Protein AF-A0A2D4YAV1-F1 (afdb_monomer_lite)

pLDDT: mean 75.95, std 18.54, range [30.52, 96.0]

Structure (mmCIF, N/CA/C/O backbone):
data_AF-A0A2D4YAV1-F1
#
_entry.id   AF-A0A2D4YAV1-F1
#
loop_
_atom_site.group_PDB
_atom_site.id
_atom_site.type_symbol
_atom_site.label_atom_id
_atom_site.label_alt_id
_atom_site.label_comp_id
_atom_site.label_asym_id
_atom_site.label_entity_id
_atom_site.label_seq_id
_atom_site.pdbx_PDB_ins_code
_atom_site.Cartn_x
_atom_site.Cartn_y
_atom_site.Cartn_z
_atom_site.occupancy
_atom_site.B_iso_or_equiv
_atom_site.auth_seq_id
_atom_site.auth_comp_id
_atom_site.auth_asym_id
_atom_site.auth_atom_id
_atom_site.pdbx_PDB_model_num
ATOM 1 N N . MET A 1 1 ? 4.308 14.502 -22.215 1.00 41.41 1 MET A N 1
ATOM 2 C CA . MET A 1 1 ? 3.541 14.158 -20.992 1.00 41.41 1 MET A CA 1
ATOM 3 C C . MET A 1 1 ? 4.421 13.875 -19.754 1.00 41.41 1 MET A C 1
ATOM 5 O O . MET A 1 1 ? 3.927 13.304 -18.798 1.00 41.41 1 MET A O 1
ATOM 9 N N . LYS A 1 2 ? 5.694 14.317 -19.695 1.00 40.81 2 LYS A N 1
ATOM 10 C CA . LYS A 1 2 ? 6.615 14.002 -18.575 1.00 40.81 2 LYS A CA 1
ATOM 11 C C . LYS A 1 2 ? 6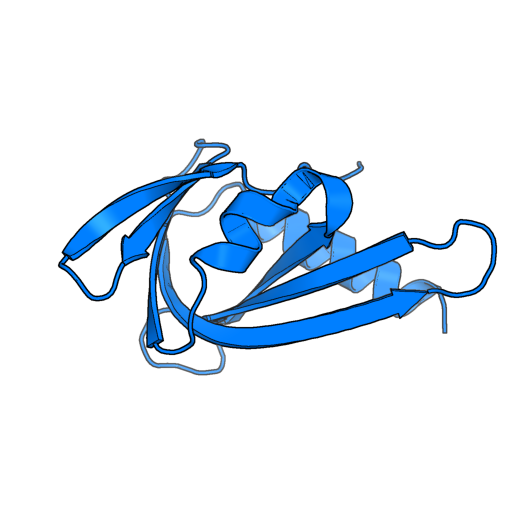.455 14.872 -17.310 1.00 40.81 2 LYS A C 1
ATOM 13 O O . LYS A 1 2 ? 6.852 14.437 -16.241 1.00 40.81 2 LYS A O 1
ATOM 18 N N . LYS A 1 3 ? 5.890 16.084 -17.416 1.00 30.58 3 LYS A N 1
ATOM 19 C CA . LYS A 1 3 ? 5.812 17.044 -16.293 1.00 30.58 3 LYS A CA 1
ATOM 20 C C . LYS A 1 3 ? 4.733 16.704 -15.259 1.00 30.58 3 LYS A C 1
ATOM 22 O O . LYS A 1 3 ? 5.056 16.594 -14.087 1.00 30.58 3 LYS A O 1
ATOM 27 N N . ALA A 1 4 ? 3.506 16.436 -15.708 1.00 30.52 4 ALA A N 1
ATOM 28 C CA . ALA A 1 4 ? 2.382 16.151 -14.812 1.00 30.52 4 ALA A CA 1
ATOM 29 C C . ALA A 1 4 ? 2.593 14.886 -13.961 1.00 30.52 4 ALA A C 1
ATOM 31 O O . ALA A 1 4 ? 2.177 14.847 -12.813 1.00 30.52 4 ALA A O 1
ATOM 32 N N . ASN A 1 5 ? 3.281 13.872 -14.501 1.00 45.19 5 ASN A N 1
ATOM 33 C CA . ASN A 1 5 ? 3.562 12.639 -13.763 1.00 45.19 5 ASN A CA 1
ATOM 34 C C . ASN A 1 5 ? 4.617 12.838 -12.674 1.00 45.19 5 ASN A C 1
ATOM 36 O O . ASN A 1 5 ? 4.474 12.267 -11.602 1.00 45.19 5 ASN A O 1
ATOM 40 N N . LYS A 1 6 ? 5.647 13.656 -12.934 1.00 38.50 6 LYS A N 1
ATOM 41 C CA . LYS A 1 6 ? 6.669 13.983 -11.935 1.00 38.50 6 LYS A CA 1
ATOM 42 C C . LYS A 1 6 ? 6.080 14.844 -10.814 1.00 38.50 6 LYS A C 1
ATOM 44 O O . LYS A 1 6 ? 6.260 14.510 -9.653 1.00 38.50 6 LYS A O 1
ATOM 49 N N . GLU A 1 7 ? 5.303 15.871 -11.162 1.00 32.19 7 GLU A N 1
ATOM 50 C CA . GLU A 1 7 ? 4.605 16.716 -10.182 1.00 32.19 7 GLU A CA 1
ATOM 51 C C . GLU A 1 7 ? 3.571 15.916 -9.369 1.00 32.19 7 GLU A C 1
ATOM 53 O O . GLU A 1 7 ? 3.497 16.074 -8.158 1.00 32.19 7 GLU A O 1
ATOM 58 N N . ALA A 1 8 ? 2.816 14.996 -9.983 1.00 34.25 8 ALA A N 1
ATOM 59 C CA . ALA A 1 8 ? 1.888 14.120 -9.258 1.00 34.25 8 ALA A CA 1
ATOM 60 C C . ALA A 1 8 ? 2.602 13.097 -8.352 1.00 34.25 8 ALA A C 1
ATOM 62 O O . ALA A 1 8 ? 2.092 12.782 -7.272 1.00 34.25 8 ALA A O 1
ATOM 63 N N . MET A 1 9 ? 3.776 12.602 -8.772 1.00 41.00 9 MET A N 1
ATOM 64 C CA . MET A 1 9 ? 4.673 11.799 -7.933 1.00 41.00 9 MET A CA 1
ATOM 65 C C . MET A 1 9 ? 5.142 12.610 -6.725 1.00 41.00 9 MET A C 1
ATOM 67 O O . MET A 1 9 ? 4.974 12.148 -5.605 1.00 41.00 9 MET A O 1
ATOM 71 N N . GLU A 1 10 ? 5.668 13.820 -6.938 1.00 37.75 10 GLU A N 1
ATOM 72 C CA . GLU A 1 10 ? 6.192 14.704 -5.886 1.00 37.75 10 GLU A CA 1
ATOM 73 C C . GLU A 1 10 ? 5.095 15.150 -4.897 1.00 37.75 10 GLU A C 1
ATOM 75 O O . GLU A 1 10 ? 5.297 15.064 -3.684 1.00 37.75 10 GLU A O 1
ATOM 80 N N . ILE A 1 11 ? 3.906 15.533 -5.385 1.00 40.69 11 ILE A N 1
ATOM 81 C CA . ILE A 1 11 ? 2.751 15.926 -4.551 1.00 40.69 11 ILE A CA 1
ATOM 82 C C . ILE A 1 11 ? 2.237 14.740 -3.722 1.00 40.69 11 ILE A C 1
ATOM 84 O O . ILE A 1 11 ? 2.033 14.884 -2.517 1.00 40.69 11 ILE A O 1
ATOM 88 N N . SER A 1 12 ? 2.114 13.543 -4.319 1.00 50.41 12 SER A N 1
ATOM 89 C CA . SER A 1 12 ? 1.754 12.329 -3.563 1.00 50.41 12 SER A CA 1
ATOM 90 C C . SER A 1 12 ? 2.770 12.011 -2.465 1.00 50.41 12 SER A C 1
ATOM 92 O O . SER A 1 12 ? 2.426 11.397 -1.463 1.00 50.41 12 SER A O 1
ATOM 94 N N . CYS A 1 13 ? 4.017 12.438 -2.619 1.00 54.25 13 CYS A N 1
ATOM 95 C CA . CYS A 1 13 ? 5.100 12.047 -1.738 1.00 54.25 13 CYS A CA 1
ATOM 96 C C . CYS A 1 13 ? 5.252 12.947 -0.497 1.00 54.25 13 CYS A C 1
ATOM 98 O O . CYS A 1 13 ? 5.402 12.462 0.631 1.00 54.25 13 CYS A O 1
ATOM 100 N N . VAL A 1 14 ? 5.171 14.267 -0.682 1.00 50.47 14 VAL A N 1
ATOM 101 C CA . VAL A 1 14 ? 5.344 15.244 0.409 1.00 50.47 14 VAL A CA 1
ATOM 102 C C . VAL A 1 14 ? 4.149 15.244 1.370 1.00 50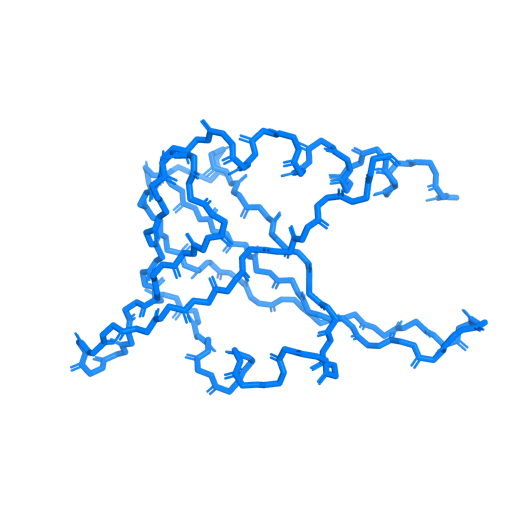.47 14 VAL A C 1
ATOM 104 O O . VAL A 1 14 ? 4.344 15.307 2.583 1.00 50.47 14 VAL A O 1
ATOM 107 N N . GLU A 1 15 ? 2.917 15.110 0.870 1.00 53.06 15 GLU A N 1
ATOM 108 C CA . GLU A 1 15 ? 1.719 15.138 1.724 1.00 53.06 15 GLU A CA 1
ATOM 109 C C . GLU A 1 15 ? 1.512 13.836 2.520 1.00 53.06 15 GLU A C 1
ATOM 111 O O . GLU A 1 15 ? 0.984 13.870 3.631 1.00 53.06 15 GLU A O 1
ATOM 116 N N . GLN A 1 16 ? 1.967 12.683 2.010 1.00 57.88 16 GLN A N 1
ATOM 117 C CA . GLN A 1 16 ? 1.664 11.371 2.606 1.00 57.88 16 GLN A CA 1
ATOM 118 C C . GLN A 1 16 ? 2.674 10.900 3.669 1.00 57.88 16 GLN A C 1
ATOM 120 O O . GLN A 1 16 ? 2.350 10.046 4.501 1.00 57.88 16 GLN A O 1
ATOM 125 N N . THR A 1 17 ? 3.902 11.431 3.678 1.00 57.31 17 THR A N 1
ATOM 126 C CA . THR A 1 17 ? 4.938 11.032 4.651 1.00 57.31 17 THR A CA 1
ATOM 127 C C . THR A 1 17 ? 4.725 11.651 6.036 1.00 57.31 17 THR A C 1
ATOM 129 O O . THR A 1 17 ? 4.990 10.983 7.041 1.00 57.31 17 THR A O 1
ATOM 132 N N . ASP A 1 18 ? 4.153 12.857 6.123 1.00 66.25 18 ASP A N 1
ATOM 133 C CA . ASP A 1 18 ? 3.971 13.581 7.394 1.00 66.25 18 ASP A CA 1
ATOM 134 C C . ASP A 1 18 ? 2.541 13.521 7.974 1.00 66.25 18 ASP A C 1
ATOM 136 O O . ASP A 1 18 ? 2.198 14.228 8.927 1.00 66.25 18 ASP A O 1
ATOM 140 N N . GLN A 1 19 ? 1.698 12.635 7.438 1.00 74.69 19 GLN A N 1
ATOM 141 C CA . GLN A 1 19 ? 0.325 12.427 7.898 1.00 74.69 19 GLN A CA 1
ATOM 142 C C . GLN A 1 19 ? 0.137 11.048 8.546 1.00 74.69 19 GLN A C 1
ATOM 144 O O . GLN A 1 19 ? 0.804 10.069 8.195 1.00 74.69 19 GLN A O 1
ATOM 149 N N . SER A 1 20 ? -0.768 10.993 9.531 1.00 85.94 20 SER A N 1
ATOM 150 C CA . SER A 1 20 ? -1.314 9.731 10.042 1.00 85.94 20 SER A CA 1
ATOM 151 C C . SER A 1 20 ? -2.592 9.418 9.290 1.00 85.94 20 SER A C 1
ATOM 153 O O . SER A 1 20 ? -3.417 10.310 9.101 1.00 85.94 20 SER A O 1
ATOM 155 N N . TYR A 1 21 ? -2.790 8.161 8.919 1.00 87.38 21 TYR A N 1
ATOM 156 C CA . TYR A 1 21 ? -4.027 7.736 8.285 1.00 87.38 21 TYR A CA 1
ATOM 157 C C . TYR A 1 21 ? -4.359 6.282 8.604 1.00 87.38 21 TYR A C 1
ATOM 159 O O . TYR A 1 21 ? -3.493 5.464 8.920 1.00 87.38 21 TYR A O 1
ATOM 167 N N . ASN A 1 22 ? -5.647 5.976 8.499 1.00 90.75 22 ASN A N 1
ATOM 168 C CA . ASN A 1 22 ? -6.193 4.630 8.517 1.00 90.75 22 ASN A CA 1
ATOM 169 C C . ASN A 1 22 ? -7.136 4.517 7.317 1.00 90.75 22 ASN A C 1
ATOM 171 O O . ASN A 1 22 ? -8.112 5.263 7.227 1.00 90.75 22 ASN A O 1
ATOM 175 N N . GLY A 1 23 ? -6.800 3.653 6.366 1.00 91.00 23 GLY A N 1
ATOM 176 C CA . GLY A 1 23 ? -7.501 3.565 5.093 1.00 91.00 23 GLY A CA 1
ATOM 177 C C . GLY A 1 23 ? -7.591 2.146 4.562 1.00 91.00 23 GLY A C 1
ATOM 178 O O . GLY A 1 23 ? -7.032 1.212 5.130 1.00 91.00 23 GLY A O 1
ATOM 179 N N . LYS A 1 24 ? -8.311 1.984 3.453 1.00 92.88 24 LYS A N 1
ATOM 180 C CA . LYS A 1 24 ? -8.471 0.694 2.769 1.00 92.88 24 LYS A CA 1
ATOM 181 C C . LYS A 1 24 ? -7.874 0.747 1.376 1.00 92.88 24 LYS A C 1
ATOM 183 O O . LYS A 1 24 ? -8.044 1.747 0.678 1.00 92.88 24 LYS A O 1
ATOM 188 N N . ILE A 1 25 ? -7.230 -0.340 0.955 1.00 92.56 25 ILE A N 1
ATOM 189 C CA . ILE A 1 25 ? -6.762 -0.494 -0.424 1.00 92.56 25 ILE A CA 1
ATOM 190 C C . ILE A 1 25 ? -7.988 -0.560 -1.333 1.00 92.56 25 ILE A C 1
ATOM 192 O O . ILE A 1 25 ? -8.760 -1.513 -1.282 1.00 92.56 25 ILE A O 1
ATOM 196 N N . GLN A 1 26 ? -8.172 0.452 -2.169 1.00 91.50 26 GLN A N 1
ATOM 197 C CA . GLN A 1 26 ? -9.240 0.490 -3.159 1.00 91.50 26 GLN A CA 1
ATOM 198 C C . GLN A 1 26 ? -8.819 -0.217 -4.445 1.00 91.50 26 GLN A C 1
ATOM 200 O O . GLN A 1 26 ? -9.602 -0.968 -5.009 1.00 91.50 26 GLN A O 1
ATOM 205 N N . ASN A 1 27 ? -7.589 0.029 -4.904 1.00 89.50 27 ASN A N 1
ATOM 206 C CA . ASN A 1 27 ? -7.073 -0.494 -6.166 1.00 89.50 27 ASN A CA 1
ATOM 207 C C . ASN A 1 27 ? -5.571 -0.774 -6.064 1.00 89.50 27 ASN A C 1
ATOM 209 O O . ASN A 1 27 ? -4.839 -0.010 -5.428 1.00 89.50 27 ASN A O 1
ATOM 213 N N . VAL A 1 28 ? -5.130 -1.813 -6.773 1.00 89.31 28 VAL A N 1
ATOM 214 C CA . VAL A 1 28 ? -3.719 -2.108 -7.044 1.00 89.31 28 VAL A CA 1
ATOM 215 C C . VAL A 1 28 ? -3.499 -1.941 -8.546 1.00 89.31 28 VAL A C 1
ATOM 217 O O . VAL A 1 28 ? -4.178 -2.579 -9.346 1.00 89.31 28 VAL A O 1
ATOM 220 N N . LEU A 1 29 ? -2.605 -1.035 -8.934 1.00 86.81 29 LEU A N 1
ATOM 221 C CA . LEU A 1 29 ? -2.305 -0.719 -10.333 1.00 86.81 29 LEU A CA 1
ATOM 222 C C . LEU A 1 29 ? -0.939 -1.290 -10.706 1.00 86.81 29 LEU A C 1
ATOM 224 O O . LEU A 1 29 ? -0.037 -1.292 -9.879 1.00 86.81 29 LEU A O 1
ATOM 228 N N . HIS A 1 30 ? -0.772 -1.755 -11.938 1.00 84.12 30 HIS A N 1
ATOM 229 C CA . HIS A 1 30 ? 0.497 -2.286 -12.438 1.00 84.12 30 HIS A CA 1
ATOM 230 C C . HIS A 1 30 ? 0.972 -1.442 -13.618 1.00 84.12 30 HIS A C 1
ATOM 232 O O . HIS A 1 30 ? 0.165 -1.063 -14.467 1.00 84.12 30 HIS A O 1
ATOM 238 N N . TYR A 1 31 ? 2.270 -1.146 -13.654 1.00 79.62 31 TYR A N 1
ATOM 239 C CA . TYR A 1 31 ? 2.892 -0.309 -14.674 1.00 79.62 31 TYR A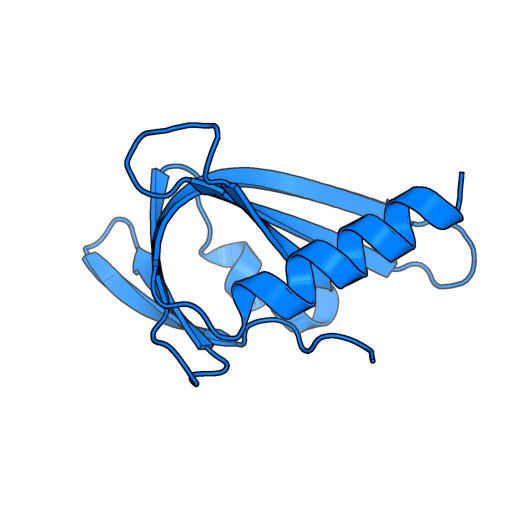 CA 1
ATOM 240 C C . TYR A 1 31 ? 4.171 -0.976 -15.178 1.00 79.62 31 TYR A C 1
ATOM 242 O O . TYR A 1 31 ? 5.022 -1.369 -14.377 1.00 79.62 31 TYR A O 1
ATOM 250 N N . GLU A 1 32 ? 4.312 -1.061 -16.495 1.00 72.44 32 GLU A N 1
ATOM 251 C CA . GLU A 1 32 ? 5.500 -1.582 -17.173 1.00 72.44 32 GLU A CA 1
ATOM 252 C C . GLU A 1 32 ? 6.098 -0.442 -18.006 1.00 72.44 32 GLU A C 1
ATOM 254 O O . GLU A 1 32 ? 5.381 0.230 -18.754 1.00 72.44 32 GLU A O 1
ATOM 259 N N . TYR A 1 33 ? 7.389 -0.159 -17.814 1.00 67.00 33 TYR A N 1
ATOM 260 C CA . TYR A 1 33 ? 8.113 0.861 -18.572 1.00 67.00 33 TYR A CA 1
ATOM 261 C C . TYR A 1 33 ? 9.236 0.202 -19.373 1.00 67.00 33 TYR A C 1
ATOM 263 O O . TYR A 1 33 ? 10.319 -0.071 -18.849 1.00 67.00 33 TYR A O 1
ATOM 271 N N . ASP A 1 34 ? 8.965 -0.001 -20.661 1.00 60.16 34 ASP A N 1
ATOM 272 C CA . ASP A 1 34 ? 9.851 -0.711 -21.593 1.00 60.16 34 ASP A CA 1
ATOM 273 C C . ASP A 1 34 ? 10.976 0.163 -22.174 1.00 60.16 34 ASP A C 1
ATOM 275 O O . ASP A 1 34 ? 11.853 -0.332 -22.878 1.00 60.16 34 ASP A O 1
ATOM 279 N N . GLU A 1 35 ? 11.001 1.470 -21.884 1.00 47.72 35 GLU A N 1
ATOM 280 C CA . GLU A 1 35 ? 12.031 2.366 -22.415 1.00 47.72 35 GLU A CA 1
ATOM 281 C C . GLU A 1 35 ? 13.043 2.813 -21.343 1.00 47.72 35 GLU A C 1
ATOM 283 O O . GLU A 1 35 ? 12.713 3.441 -20.338 1.00 47.72 35 GLU A O 1
ATOM 288 N N . PHE A 1 36 ? 14.317 2.516 -21.626 1.00 46.44 36 PHE A N 1
ATOM 289 C CA . PHE A 1 36 ? 15.556 2.948 -20.958 1.00 46.44 36 PHE A CA 1
ATOM 290 C C . PHE A 1 36 ? 15.974 2.260 -19.644 1.00 46.44 36 PHE A C 1
ATOM 292 O O . PHE A 1 36 ? 17.174 2.228 -19.382 1.00 46.44 36 PHE A O 1
ATOM 299 N N . MET A 1 37 ? 15.075 1.663 -18.848 1.00 57.47 37 MET A N 1
ATOM 300 C CA . MET A 1 37 ? 15.480 0.934 -17.622 1.00 57.47 37 MET A CA 1
ATOM 301 C C . MET A 1 37 ? 14.819 -0.437 -17.389 1.00 57.47 37 MET A C 1
ATOM 303 O O . MET A 1 37 ? 15.207 -1.103 -16.434 1.00 57.47 37 MET A O 1
ATOM 307 N N . ASN A 1 38 ? 13.877 -0.889 -18.232 1.00 64.81 38 ASN A N 1
ATOM 308 C CA . ASN A 1 38 ? 13.102 -2.128 -18.018 1.00 64.81 38 ASN A CA 1
ATOM 309 C C . ASN A 1 38 ? 12.621 -2.268 -16.561 1.00 64.81 38 ASN A C 1
ATOM 311 O O . ASN A 1 38 ? 12.921 -3.249 -15.879 1.00 64.81 38 ASN A O 1
ATOM 315 N N . GLN A 1 39 ? 11.917 -1.254 -16.056 1.00 72.88 39 GLN A N 1
ATOM 316 C CA . GLN A 1 39 ? 11.463 -1.232 -14.666 1.00 72.88 39 GLN A CA 1
ATOM 317 C C . GLN A 1 39 ? 9.956 -1.437 -14.573 1.00 72.88 39 GLN A C 1
ATOM 319 O O . GLN A 1 39 ? 9.165 -0.778 -15.248 1.00 72.88 39 GLN A O 1
ATOM 324 N N . ASN A 1 40 ? 9.575 -2.339 -13.672 1.00 82.25 40 ASN A N 1
ATOM 325 C CA . ASN A 1 40 ? 8.188 -2.666 -13.381 1.00 82.25 40 ASN A CA 1
ATOM 326 C C . ASN A 1 40 ? 7.792 -2.049 -12.049 1.00 82.25 40 ASN A C 1
ATOM 328 O O . ASN A 1 40 ? 8.481 -2.241 -11.046 1.00 82.25 40 ASN A O 1
ATOM 332 N N . PHE A 1 41 ? 6.657 -1.364 -12.019 1.00 83.88 41 PHE A N 1
ATOM 333 C CA . PHE A 1 41 ? 6.121 -0.748 -10.814 1.00 83.88 41 PHE A CA 1
ATOM 334 C C . PHE A 1 41 ? 4.720 -1.270 -10.515 1.00 83.8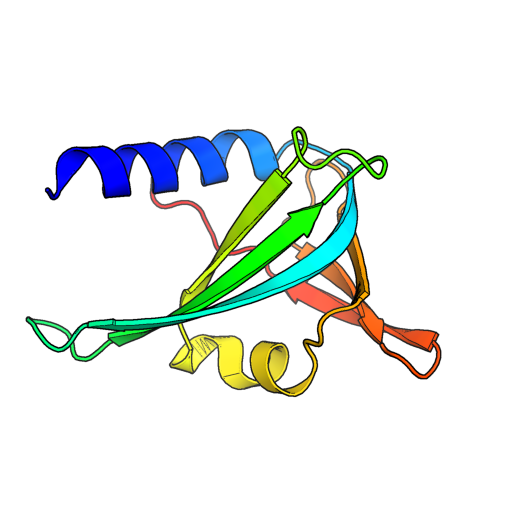8 41 PHE A C 1
ATOM 336 O O . PHE A 1 41 ? 3.999 -1.741 -11.395 1.00 83.88 41 PHE A O 1
ATOM 343 N N . PHE A 1 42 ? 4.311 -1.146 -9.260 1.00 85.88 42 PHE A N 1
ATOM 344 C CA . PHE A 1 42 ? 2.910 -1.251 -8.882 1.00 85.88 42 PHE A CA 1
ATOM 345 C C . PHE A 1 42 ? 2.513 -0.080 -7.989 1.00 85.88 42 PHE A C 1
ATOM 347 O O . PHE A 1 42 ? 3.342 0.477 -7.271 1.00 85.88 42 PHE A O 1
ATOM 354 N N . GLY A 1 43 ? 1.249 0.317 -8.063 1.00 85.56 43 GLY A N 1
ATOM 355 C CA . GLY A 1 43 ? 0.682 1.408 -7.293 1.00 85.56 43 GLY A CA 1
ATOM 356 C C . GLY A 1 43 ? -0.397 0.927 -6.336 1.00 85.56 43 GLY A C 1
ATOM 357 O O . GLY A 1 43 ? -1.195 0.059 -6.685 1.00 85.56 43 GLY A O 1
ATOM 358 N N . LEU A 1 44 ? -0.443 1.518 -5.147 1.00 88.19 44 LEU A N 1
ATOM 359 C CA . LEU A 1 44 ? -1.506 1.319 -4.169 1.00 88.19 44 LEU A CA 1
ATOM 360 C C . LEU A 1 44 ? -2.343 2.579 -4.069 1.00 88.19 44 LEU A C 1
ATOM 362 O O . LEU A 1 44 ? -1.809 3.643 -3.778 1.00 88.19 44 LEU A O 1
ATOM 366 N N . ASN A 1 45 ? -3.653 2.435 -4.236 1.00 88.12 45 ASN A N 1
ATOM 367 C CA . ASN A 1 45 ? -4.608 3.503 -3.980 1.00 88.12 45 ASN A CA 1
ATOM 368 C C . ASN A 1 45 ? -5.368 3.199 -2.700 1.00 88.12 45 ASN A C 1
ATOM 370 O O . ASN A 1 45 ? -6.052 2.180 -2.614 1.00 88.12 45 ASN A O 1
ATOM 374 N N . ILE A 1 46 ? -5.254 4.090 -1.728 1.00 87.94 46 ILE A N 1
ATOM 375 C CA . ILE A 1 46 ? -5.797 3.955 -0.385 1.00 87.94 46 ILE A CA 1
ATOM 376 C C . ILE A 1 46 ? -6.818 5.067 -0.185 1.00 87.94 46 ILE A C 1
ATOM 378 O O . ILE A 1 46 ? -6.509 6.235 -0.397 1.00 87.94 46 ILE A O 1
ATOM 382 N N . VAL A 1 47 ? -8.027 4.718 0.235 1.00 88.31 47 VAL A N 1
ATOM 383 C CA . VAL A 1 47 ? -9.061 5.700 0.590 1.00 88.3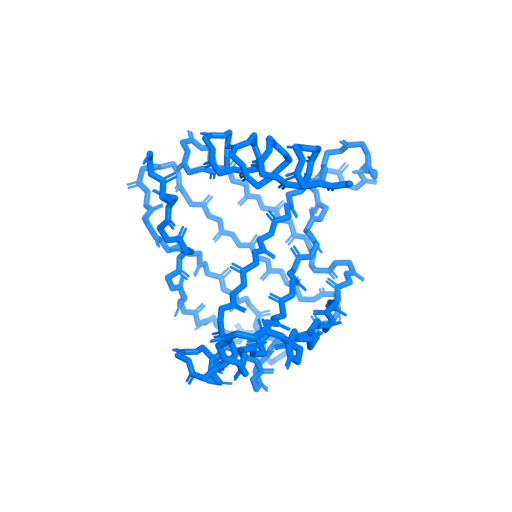1 47 VAL A CA 1
ATOM 384 C C . VAL A 1 47 ? -9.151 5.839 2.102 1.00 88.31 47 VAL A C 1
ATOM 386 O O . VAL A 1 47 ? -9.132 4.840 2.826 1.00 88.31 47 VAL A O 1
ATOM 389 N N . THR A 1 48 ? -9.231 7.079 2.575 1.00 83.19 48 THR A N 1
ATOM 390 C CA . THR A 1 48 ? -9.338 7.429 3.997 1.00 83.19 48 THR A CA 1
ATOM 391 C C . THR A 1 48 ? -10.681 8.128 4.238 1.00 83.19 48 THR A C 1
ATOM 393 O O . THR A 1 48 ? -11.126 8.920 3.413 1.00 83.19 48 THR A O 1
ATOM 396 N N . ASN A 1 49 ? -11.364 7.815 5.344 1.00 69.81 49 ASN A N 1
ATOM 397 C CA . ASN A 1 49 ? -12.678 8.379 5.720 1.00 69.81 49 ASN A CA 1
ATOM 398 C C . ASN A 1 49 ? -13.876 8.045 4.803 1.00 69.81 49 ASN A C 1
ATOM 400 O O . ASN A 1 49 ? -14.773 8.872 4.668 1.00 69.81 49 ASN A O 1
ATOM 404 N N . ASP A 1 50 ? -13.907 6.864 4.173 1.00 60.03 50 ASP A N 1
ATOM 405 C CA . ASP A 1 50 ? -14.983 6.408 3.261 1.00 60.03 50 ASP A CA 1
ATOM 406 C C . ASP A 1 50 ? -15.333 7.393 2.112 1.00 60.03 50 ASP A C 1
ATOM 408 O O . ASP A 1 50 ? -16.286 7.172 1.365 1.00 60.03 50 ASP A O 1
ATOM 412 N N . SER A 1 51 ? -14.535 8.451 1.918 1.00 55.31 51 SER A N 1
ATOM 413 C CA . SER A 1 51 ? -14.668 9.431 0.844 1.00 55.31 51 SER A CA 1
ATOM 414 C C . SER A 1 51 ? -13.586 9.204 -0.204 1.00 55.31 51 SER A C 1
ATOM 416 O O . SER A 1 51 ? -12.399 9.098 0.107 1.00 55.31 51 SER A O 1
ATOM 418 N N . ILE A 1 52 ? -14.003 9.162 -1.468 1.00 60.84 52 ILE A N 1
ATOM 419 C CA . ILE A 1 52 ? -13.121 8.987 -2.631 1.00 60.84 52 ILE A CA 1
ATOM 420 C C . ILE A 1 52 ? -12.206 10.213 -2.816 1.00 60.84 52 ILE A C 1
ATOM 422 O O . ILE A 1 52 ? -11.152 10.107 -3.439 1.00 60.84 52 ILE A O 1
ATOM 426 N N . GLU A 1 53 ? -12.577 11.361 -2.244 1.00 64.44 53 GLU A N 1
ATOM 427 C CA . GLU A 1 53 ? -11.815 12.611 -2.337 1.00 64.44 53 GLU A CA 1
ATOM 428 C C . GLU A 1 53 ? -10.512 12.571 -1.523 1.00 64.44 53 GLU A C 1
ATOM 430 O O . GLU A 1 53 ? -9.527 13.187 -1.919 1.00 64.44 53 GLU A O 1
ATOM 435 N N . ASN A 1 54 ? -10.460 11.784 -0.441 1.00 70.94 54 ASN A N 1
ATOM 436 C CA . ASN A 1 54 ? -9.267 11.639 0.396 1.00 70.94 54 ASN A CA 1
ATOM 437 C C . ASN A 1 54 ? -8.514 10.352 0.043 1.00 70.94 54 ASN A C 1
ATOM 439 O O . ASN A 1 54 ? -8.525 9.361 0.789 1.00 70.94 54 ASN A O 1
ATOM 443 N N . ARG A 1 55 ? -7.875 10.376 -1.131 1.00 77.12 55 ARG A N 1
ATOM 444 C CA . ARG A 1 55 ? -7.088 9.265 -1.671 1.00 77.12 55 ARG A CA 1
ATOM 445 C C . ARG A 1 55 ? -5.587 9.489 -1.492 1.00 77.12 55 ARG A C 1
ATOM 447 O O . ARG A 1 55 ? -5.032 10.494 -1.915 1.00 77.12 55 ARG A O 1
ATOM 454 N N . ILE A 1 56 ? -4.932 8.469 -0.962 1.00 82.44 56 ILE A N 1
ATOM 455 C CA . ILE A 1 56 ? -3.484 8.338 -0.809 1.00 82.44 56 ILE A CA 1
ATOM 456 C C . ILE A 1 56 ? -3.008 7.346 -1.870 1.00 82.44 56 ILE A C 1
ATOM 458 O O . ILE A 1 56 ? -3.571 6.261 -2.006 1.00 82.44 56 ILE A O 1
ATOM 462 N N . SER A 1 57 ? -2.013 7.729 -2.662 1.00 82.81 57 SER A N 1
ATOM 463 C CA . SER A 1 57 ? -1.450 6.896 -3.728 1.00 82.81 57 SER A CA 1
ATOM 464 C C . SER A 1 57 ? 0.049 6.694 -3.526 1.00 82.81 57 SER A C 1
ATOM 466 O O . SER A 1 57 ? 0.794 7.671 -3.500 1.00 82.81 57 SER A O 1
ATOM 468 N N . TYR A 1 58 ? 0.478 5.433 -3.441 1.00 83.50 58 TYR A N 1
ATOM 469 C CA . TYR A 1 58 ? 1.888 5.036 -3.420 1.00 83.50 58 TYR A CA 1
ATOM 470 C C . TYR A 1 58 ? 2.275 4.325 -4.706 1.00 83.50 58 TYR A C 1
ATOM 472 O O . TYR A 1 58 ? 1.451 3.618 -5.281 1.00 83.50 58 TYR A O 1
ATOM 480 N N . GLN A 1 59 ? 3.539 4.441 -5.109 1.00 83.69 59 GLN A N 1
ATOM 481 C CA . GLN A 1 59 ? 4.119 3.699 -6.223 1.00 83.69 59 GLN A CA 1
ATOM 482 C C . GLN A 1 59 ? 5.413 3.015 -5.773 1.00 83.69 59 GLN A C 1
ATOM 484 O O . GLN A 1 59 ? 6.268 3.634 -5.148 1.00 83.69 59 GLN A O 1
ATOM 489 N N . PHE A 1 60 ? 5.548 1.733 -6.096 1.00 82.56 60 PHE A N 1
ATOM 490 C CA . PHE A 1 60 ? 6.641 0.869 -5.665 1.00 82.56 60 PHE A CA 1
ATOM 491 C C . PHE A 1 60 ? 7.320 0.237 -6.868 1.00 82.56 60 PHE A C 1
ATOM 493 O O . PHE A 1 60 ? 6.644 -0.224 -7.788 1.00 82.56 60 PHE A O 1
ATOM 500 N N . LEU A 1 61 ? 8.649 0.135 -6.827 1.00 84.06 61 LEU A N 1
ATOM 501 C CA . LEU A 1 61 ? 9.385 -0.733 -7.742 1.00 84.06 61 LEU A CA 1
ATOM 502 C C . LEU A 1 61 ? 9.091 -2.197 -7.381 1.00 84.06 61 LEU A C 1
ATOM 504 O O . LEU A 1 61 ? 9.300 -2.611 -6.238 1.00 84.06 61 LEU A O 1
ATOM 508 N N . LYS A 1 62 ? 8.608 -2.976 -8.352 1.00 85.00 62 LYS A N 1
ATOM 509 C CA . LYS A 1 62 ? 8.145 -4.359 -8.168 1.00 85.00 62 LYS A CA 1
ATOM 510 C C . LYS A 1 62 ? 9.263 -5.288 -7.708 1.00 85.00 62 LYS A C 1
ATOM 512 O O . LYS A 1 62 ? 9.031 -6.113 -6.834 1.00 85.00 62 LYS A O 1
ATOM 517 N N . GLU A 1 63 ? 10.462 -5.135 -8.264 1.00 82.94 63 GLU A N 1
ATOM 518 C CA . GLU A 1 63 ? 11.613 -5.987 -7.945 1.00 82.94 63 GLU A CA 1
ATOM 519 C C . GLU A 1 63 ? 12.014 -5.879 -6.467 1.00 82.94 63 GLU A C 1
ATOM 521 O O . GLU A 1 63 ? 12.184 -6.889 -5.792 1.00 82.94 63 GLU A O 1
ATOM 526 N N . SER A 1 64 ? 12.076 -4.658 -5.931 1.00 82.69 64 SER A N 1
ATOM 527 C CA . SER A 1 64 ? 12.462 -4.419 -4.534 1.00 82.69 64 SER A CA 1
ATOM 528 C C . SER A 1 64 ? 11.323 -4.619 -3.529 1.00 82.69 64 SER A C 1
ATOM 530 O O . SER A 1 64 ? 11.573 -4.643 -2.328 1.00 82.69 64 SER A O 1
ATOM 532 N N . ASN A 1 65 ? 10.074 -4.744 -3.994 1.00 85.94 65 ASN A N 1
ATOM 533 C CA . ASN A 1 65 ? 8.878 -4.824 -3.146 1.00 85.94 65 ASN A CA 1
ATOM 534 C C . ASN A 1 65 ? 7.992 -6.034 -3.487 1.00 85.94 65 ASN A C 1
ATOM 536 O O . ASN A 1 65 ? 6.783 -6.005 -3.247 1.00 85.94 65 ASN A O 1
ATOM 540 N N . SER A 1 66 ? 8.577 -7.107 -4.026 1.00 85.31 66 SER A N 1
ATOM 541 C CA . SER A 1 66 ? 7.863 -8.344 -4.375 1.00 85.31 66 SER A CA 1
ATOM 542 C C . SER A 1 66 ? 7.117 -8.938 -3.179 1.00 85.31 66 SER A C 1
ATOM 544 O O . SER A 1 66 ? 5.950 -9.292 -3.301 1.00 85.31 66 SER A O 1
ATOM 546 N N . ASN A 1 67 ? 7.738 -8.930 -1.997 1.00 87.12 67 ASN A N 1
ATOM 547 C CA . ASN A 1 67 ? 7.111 -9.399 -0.763 1.00 87.12 67 ASN A CA 1
ATOM 548 C C . ASN A 1 67 ? 5.836 -8.617 -0.421 1.00 87.12 67 ASN A C 1
ATOM 550 O O . ASN A 1 67 ? 4.852 -9.215 -0.012 1.00 87.12 67 ASN A O 1
ATOM 554 N N . LEU A 1 68 ? 5.829 -7.285 -0.570 1.00 88.94 68 LEU A N 1
ATOM 555 C CA . LEU A 1 68 ? 4.612 -6.492 -0.362 1.00 88.94 68 LEU A CA 1
ATOM 556 C C . LEU A 1 68 ? 3.549 -6.890 -1.389 1.00 88.94 68 LEU A C 1
ATOM 558 O O . LEU A 1 68 ? 2.402 -7.129 -1.017 1.00 88.94 68 LEU A O 1
ATOM 562 N N . LEU A 1 69 ? 3.950 -7.006 -2.658 1.00 88.38 69 LEU A N 1
ATOM 563 C CA . LEU A 1 69 ? 3.064 -7.373 -3.759 1.00 88.38 69 LEU A CA 1
ATOM 564 C C . LEU A 1 69 ? 2.362 -8.728 -3.539 1.00 88.38 69 LEU A C 1
ATOM 566 O O . LEU A 1 69 ? 1.210 -8.879 -3.929 1.00 88.38 69 LEU A O 1
ATOM 570 N N . GLU A 1 70 ? 3.019 -9.687 -2.886 1.00 91.12 70 GLU A N 1
ATOM 571 C CA . GLU A 1 70 ? 2.436 -10.996 -2.553 1.00 91.12 70 GLU A CA 1
ATOM 572 C C . GLU A 1 70 ? 1.314 -10.934 -1.503 1.00 91.12 70 GLU A C 1
ATOM 574 O O . GLU A 1 70 ? 0.475 -11.832 -1.458 1.00 91.12 70 GLU A O 1
ATOM 579 N N . PHE A 1 71 ? 1.289 -9.906 -0.646 1.00 91.31 71 PHE A N 1
ATOM 580 C CA . PHE A 1 71 ? 0.323 -9.808 0.458 1.00 91.31 71 PHE A CA 1
ATOM 581 C C . PHE A 1 71 ? -0.821 -8.825 0.211 1.00 91.31 71 PHE A C 1
ATOM 583 O O . PHE A 1 71 ? -1.856 -8.940 0.876 1.00 91.31 71 PHE A O 1
ATOM 590 N N . ILE A 1 72 ? -0.631 -7.851 -0.682 1.00 91.69 72 ILE A N 1
ATOM 591 C CA . ILE A 1 72 ? -1.613 -6.790 -0.915 1.00 91.69 72 ILE A CA 1
ATOM 592 C C . ILE A 1 72 ? -2.839 -7.303 -1.656 1.00 91.69 72 ILE A C 1
ATOM 594 O O . ILE A 1 72 ? -2.763 -7.930 -2.708 1.00 91.69 72 ILE A O 1
ATOM 598 N N . GLU A 1 73 ? -4.003 -6.945 -1.138 1.00 93.00 73 GLU A N 1
ATOM 599 C CA . GLU A 1 73 ? -5.277 -7.224 -1.776 1.00 93.00 73 GLU A CA 1
ATOM 600 C C . GLU A 1 73 ? -6.243 -6.057 -1.572 1.00 93.00 73 GLU A C 1
ATOM 602 O O . GLU A 1 73 ? -6.223 -5.362 -0.553 1.00 93.00 73 GLU A O 1
ATOM 607 N N . ILE A 1 74 ? -7.141 -5.865 -2.538 1.00 93.38 74 ILE A N 1
ATOM 608 C CA . ILE A 1 74 ? -8.208 -4.868 -2.436 1.00 93.38 74 ILE A CA 1
ATOM 609 C C . ILE A 1 74 ? -9.070 -5.157 -1.195 1.00 93.38 74 ILE A C 1
ATOM 611 O O . ILE A 1 74 ? -9.444 -6.298 -0.918 1.00 93.38 74 ILE A O 1
ATOM 615 N N . GLY A 1 75 ? -9.389 -4.101 -0.449 1.00 92.06 75 GLY A N 1
ATOM 616 C CA . GLY A 1 75 ? -10.190 -4.128 0.772 1.00 92.06 75 GLY A CA 1
ATOM 617 C C . GLY A 1 75 ? -9.390 -4.279 2.067 1.00 92.06 75 GLY A C 1
ATOM 618 O O . GLY A 1 75 ? -9.956 -4.047 3.135 1.00 92.06 75 GLY A O 1
ATOM 619 N N . GLN A 1 76 ? -8.098 -4.619 2.003 1.00 94.50 76 GLN A N 1
ATOM 620 C CA . GLN A 1 76 ? -7.245 -4.688 3.193 1.00 94.50 76 GLN A CA 1
ATOM 621 C C . GLN A 1 76 ? -7.003 -3.301 3.798 1.00 94.50 76 GLN A C 1
ATOM 623 O O . GLN A 1 76 ? -7.010 -2.285 3.097 1.00 94.50 76 GLN A O 1
ATOM 628 N N . VAL A 1 77 ? -6.796 -3.271 5.114 1.00 94.06 77 VAL A N 1
ATOM 629 C CA . VAL A 1 77 ? -6.607 -2.035 5.879 1.00 94.06 77 VAL A CA 1
ATOM 630 C C . VAL A 1 77 ? -5.125 -1.692 5.951 1.00 94.06 77 VAL A C 1
ATOM 632 O O . VAL A 1 77 ? -4.304 -2.556 6.257 1.00 94.06 77 VAL A O 1
ATOM 635 N N . ILE A 1 78 ? -4.804 -0.424 5.702 1.00 93.31 78 ILE A N 1
ATOM 636 C CA . ILE A 1 78 ? -3.477 0.149 5.896 1.00 93.31 78 ILE A CA 1
ATOM 637 C C . ILE A 1 78 ? -3.553 1.261 6.941 1.00 93.31 78 ILE A C 1
ATOM 639 O O . ILE A 1 78 ? -4.340 2.202 6.807 1.00 93.31 78 ILE A O 1
ATOM 643 N N . LYS A 1 79 ? -2.677 1.188 7.943 1.00 93.00 79 LYS A N 1
ATOM 644 C CA . LYS A 1 79 ? -2.486 2.226 8.958 1.00 93.00 79 LYS A CA 1
ATOM 645 C C . LYS A 1 79 ? -1.069 2.787 8.876 1.00 93.00 79 LYS A C 1
ATOM 647 O O . LYS A 1 79 ? -0.104 2.032 8.868 1.00 93.00 79 LYS A O 1
ATOM 652 N N . LYS A 1 80 ? -0.928 4.109 8.880 1.00 89.69 80 LYS A N 1
ATOM 653 C CA . LYS A 1 80 ? 0.368 4.790 8.992 1.00 89.69 80 LYS A CA 1
ATOM 654 C C . LYS A 1 80 ? 0.315 5.824 10.102 1.00 89.69 80 LYS A C 1
ATOM 656 O O . LYS A 1 80 ? -0.660 6.564 10.227 1.00 89.69 80 LYS A O 1
ATOM 661 N N . GLU A 1 81 ? 1.382 5.891 10.886 1.00 88.38 81 GLU A N 1
ATOM 662 C CA . GLU A 1 81 ? 1.568 6.920 11.905 1.00 88.38 81 GLU A CA 1
ATOM 663 C C . GLU A 1 81 ? 2.450 8.059 11.378 1.00 88.38 81 GLU A C 1
ATOM 665 O O . GLU A 1 81 ? 3.344 7.872 10.539 1.00 88.38 81 GLU A O 1
ATOM 670 N N . LYS A 1 82 ? 2.187 9.271 11.867 1.00 85.38 82 LYS A N 1
ATOM 671 C CA . LYS A 1 82 ? 2.963 10.464 11.528 1.00 85.38 82 LYS A CA 1
ATOM 672 C C . LYS A 1 82 ? 4.431 10.272 11.927 1.00 85.38 82 LYS A C 1
ATOM 674 O O . LYS A 1 82 ? 4.725 9.780 13.014 1.00 85.38 82 LYS A O 1
ATOM 679 N N . GLY A 1 83 ? 5.349 10.662 11.043 1.00 81.56 83 GLY A N 1
ATOM 680 C CA . GLY A 1 83 ? 6.793 10.553 11.272 1.00 81.56 83 GLY A CA 1
ATOM 681 C C . GLY A 1 83 ? 7.369 9.135 11.169 1.00 81.56 83 GLY A C 1
ATOM 682 O O . GLY A 1 83 ? 8.574 8.969 11.336 1.00 81.56 83 GLY A O 1
ATOM 683 N N . LYS A 1 84 ? 6.546 8.112 10.893 1.00 84.44 84 LYS A N 1
ATOM 684 C CA . LYS A 1 84 ? 7.023 6.766 10.543 1.00 84.44 84 LYS A CA 1
ATOM 685 C C . LYS A 1 84 ? 7.212 6.641 9.035 1.00 84.44 84 LYS A C 1
ATOM 687 O O . LYS A 1 84 ? 6.375 7.108 8.261 1.00 84.44 84 LYS A O 1
ATOM 692 N N . ASP A 1 85 ? 8.276 5.954 8.644 1.00 83.88 85 ASP A N 1
ATOM 693 C CA . ASP A 1 85 ? 8.621 5.592 7.266 1.00 83.88 85 ASP A CA 1
ATOM 694 C C . ASP A 1 85 ? 8.041 4.228 6.851 1.00 83.88 85 ASP A C 1
ATOM 696 O O . ASP A 1 85 ? 8.404 3.677 5.818 1.00 83.88 85 ASP A O 1
ATOM 700 N N . TYR A 1 86 ? 7.118 3.678 7.639 1.00 87.31 86 TYR A N 1
ATOM 701 C CA . TYR A 1 86 ? 6.417 2.431 7.358 1.00 87.31 86 TYR A CA 1
ATOM 702 C C . TYR A 1 86 ? 4.916 2.572 7.583 1.00 87.31 86 TYR A C 1
ATOM 704 O O . TYR A 1 86 ? 4.462 3.385 8.393 1.00 87.31 86 TYR A O 1
ATOM 712 N N . PHE A 1 87 ? 4.151 1.728 6.898 1.00 91.25 87 PHE A N 1
ATOM 713 C CA . PHE A 1 87 ? 2.752 1.468 7.212 1.00 91.25 87 PHE A CA 1
ATOM 714 C C . PHE A 1 87 ? 2.564 0.026 7.689 1.00 91.25 87 PHE A C 1
ATOM 716 O O . PHE A 1 87 ? 3.365 -0.863 7.400 1.00 91.25 87 PHE A O 1
ATOM 723 N N . GLU A 1 88 ? 1.475 -0.204 8.408 1.00 95.56 88 GLU A N 1
ATOM 724 C CA . GLU A 1 88 ? 0.987 -1.512 8.819 1.00 95.56 88 GLU A CA 1
ATOM 725 C C . GLU A 1 88 ? -0.157 -1.940 7.892 1.00 95.56 88 GLU A C 1
ATOM 727 O O . GLU A 1 88 ? -1.120 -1.199 7.714 1.00 95.56 88 GLU A O 1
ATOM 732 N N . LEU A 1 89 ? -0.038 -3.121 7.292 1.00 96.00 89 LEU A N 1
ATOM 733 C CA . LEU A 1 89 ? -1.050 -3.791 6.483 1.00 96.00 89 LEU A CA 1
ATOM 734 C C . LEU A 1 89 ? -1.695 -4.903 7.308 1.00 96.00 89 LEU A C 1
ATOM 736 O O . LEU A 1 89 ? -1.018 -5.864 7.681 1.00 96.00 89 LEU A O 1
ATOM 740 N N . THR A 1 90 ? -3.001 -4.818 7.536 1.00 95.81 90 THR A N 1
ATOM 741 C C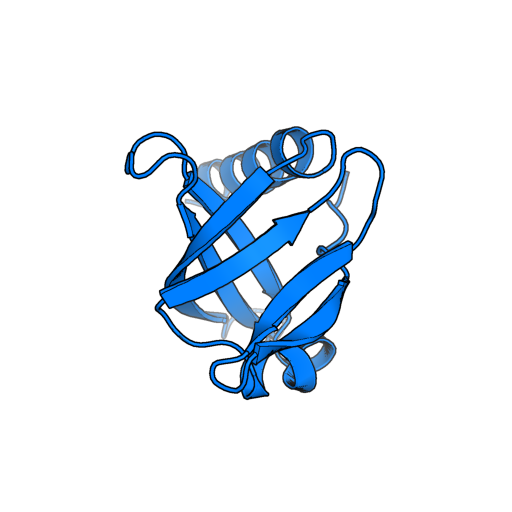A . THR A 1 90 ? -3.773 -5.902 8.149 1.00 95.81 90 THR A CA 1
ATOM 742 C C . THR A 1 90 ? -4.263 -6.860 7.067 1.00 95.81 90 THR A C 1
ATOM 744 O O . THR A 1 90 ? -5.093 -6.512 6.223 1.00 95.81 90 THR A O 1
ATOM 747 N N . LEU A 1 91 ? -3.747 -8.086 7.100 1.00 93.06 91 LEU A N 1
ATOM 748 C CA . LEU A 1 91 ? -4.111 -9.165 6.188 1.00 93.06 91 LEU A CA 1
ATOM 749 C C . LEU A 1 91 ? -5.527 -9.684 6.477 1.00 93.06 91 LEU A C 1
ATOM 751 O O . LEU A 1 91 ? -6.085 -9.486 7.556 1.00 93.06 91 LEU A O 1
ATOM 755 N N . LYS A 1 92 ? -6.099 -10.440 5.532 1.00 88.19 92 LYS A N 1
ATOM 756 C CA . LYS A 1 92 ? -7.449 -11.027 5.659 1.00 88.19 92 LYS A CA 1
ATOM 757 C C . LYS A 1 92 ? -7.626 -11.949 6.869 1.00 88.19 92 LYS A C 1
ATOM 759 O O . LYS A 1 92 ? -8.732 -12.083 7.377 1.00 88.19 92 LYS A O 1
ATOM 764 N N . ASN A 1 93 ? -6.549 -12.582 7.327 1.00 90.25 93 ASN A N 1
ATOM 765 C CA . ASN A 1 93 ? -6.549 -13.431 8.519 1.00 90.25 93 ASN A CA 1
ATOM 766 C C . ASN A 1 93 ? -6.386 -12.637 9.832 1.00 90.25 93 ASN A C 1
ATOM 768 O O . ASN A 1 93 ? -6.243 -13.246 10.888 1.00 90.25 93 ASN A O 1
ATOM 772 N N . GLY A 1 94 ? -6.373 -11.302 9.771 1.00 89.50 94 GLY A N 1
ATOM 773 C CA . GLY A 1 94 ? -6.206 -10.416 10.922 1.00 89.50 94 GLY A CA 1
ATOM 774 C C . GLY A 1 94 ? -4.756 -10.216 11.368 1.00 89.50 94 GLY A C 1
ATOM 775 O O . GLY A 1 94 ? -4.520 -9.450 12.297 1.00 89.50 94 GLY A O 1
ATOM 776 N N . ILE A 1 95 ? -3.780 -10.868 10.727 1.00 93.56 95 ILE A N 1
ATOM 777 C CA . ILE A 1 95 ? -2.359 -10.653 11.022 1.00 93.56 95 ILE A CA 1
ATOM 778 C C . ILE A 1 95 ? -1.918 -9.333 10.398 1.00 93.56 95 ILE A C 1
ATOM 780 O O . ILE A 1 95 ? -2.163 -9.087 9.219 1.00 93.56 95 ILE A O 1
ATOM 784 N N . SER A 1 96 ? -1.205 -8.521 11.168 1.00 95.25 96 SER A N 1
ATOM 785 C CA . SER A 1 96 ? -0.586 -7.299 10.667 1.00 95.25 96 SER A CA 1
ATOM 786 C C . SER A 1 96 ? 0.860 -7.525 10.229 1.00 95.25 96 SER A C 1
ATOM 788 O O . SER A 1 96 ? 1.626 -8.227 10.892 1.00 95.25 96 SER A O 1
ATOM 790 N N . LYS A 1 97 ? 1.244 -6.901 9.115 1.00 94.44 97 LYS A N 1
ATOM 791 C CA . LYS A 1 97 ? 2.622 -6.836 8.610 1.00 94.44 97 LYS A CA 1
ATOM 792 C C . LYS A 1 97 ? 3.018 -5.395 8.346 1.00 94.44 97 LYS A C 1
ATOM 794 O O . LYS A 1 97 ? 2.183 -4.594 7.947 1.00 94.44 97 LYS A O 1
ATOM 799 N N . THR A 1 98 ? 4.287 -5.066 8.530 1.00 93.56 98 THR A N 1
ATOM 800 C CA . THR A 1 98 ? 4.802 -3.718 8.285 1.00 93.56 98 THR A CA 1
ATOM 801 C C . THR A 1 98 ? 5.604 -3.664 6.994 1.00 93.56 98 THR A C 1
ATOM 803 O O . THR A 1 98 ? 6.375 -4.574 6.689 1.00 93.56 98 THR A O 1
ATOM 806 N N . PHE A 1 99 ? 5.426 -2.585 6.238 1.00 90.00 99 PHE A N 1
ATOM 807 C CA . PHE A 1 99 ? 6.135 -2.351 4.985 1.00 90.00 99 PHE A CA 1
ATOM 808 C C . PHE A 1 99 ? 6.613 -0.910 4.910 1.00 90.00 99 PHE A C 1
ATOM 810 O O . PHE A 1 99 ? 5.923 0.007 5.364 1.00 90.00 99 PHE A O 1
ATOM 817 N N . LYS A 1 100 ? 7.806 -0.717 4.343 1.00 86.69 100 LYS A N 1
ATOM 818 C CA . LYS A 1 100 ? 8.385 0.613 4.173 1.00 86.69 100 LYS A CA 1
ATOM 819 C C . LYS A 1 100 ? 7.570 1.399 3.144 1.00 86.69 100 LYS A C 1
ATOM 821 O O . LYS A 1 100 ? 7.220 0.879 2.086 1.00 86.69 100 LYS A O 1
ATOM 826 N N . VAL A 1 101 ? 7.276 2.651 3.464 1.00 82.62 101 VAL A N 1
ATOM 827 C CA . VAL A 1 101 ? 6.759 3.640 2.518 1.00 82.62 101 VAL A CA 1
ATOM 828 C C . VAL A 1 101 ? 7.906 3.996 1.561 1.00 82.62 101 VAL A C 1
ATOM 830 O O . VAL A 1 101 ? 9.041 4.132 2.022 1.00 82.62 101 VAL A O 1
ATOM 833 N N . PRO A 1 102 ? 7.666 4.112 0.245 1.00 75.25 102 PRO A N 1
ATOM 834 C CA . PRO A 1 102 ? 8.727 4.447 -0.690 1.00 75.25 102 PRO A CA 1
ATOM 835 C C . PRO A 1 102 ? 9.269 5.841 -0.364 1.00 75.25 102 PRO A C 1
ATOM 837 O O . PRO A 1 102 ? 8.502 6.769 -0.094 1.00 75.25 102 PRO A O 1
ATOM 840 N N . ASP A 1 103 ? 10.597 5.964 -0.353 1.00 66.88 103 ASP A N 1
ATOM 841 C CA . ASP A 1 103 ? 11.252 7.244 -0.121 1.00 66.88 103 ASP A CA 1
ATOM 842 C C . ASP A 1 103 ? 10.931 8.184 -1.286 1.00 66.88 103 ASP A C 1
ATOM 844 O O . ASP A 1 103 ? 10.983 7.807 -2.458 1.00 66.88 103 ASP A O 1
ATOM 848 N N . CYS A 1 104 ? 10.601 9.423 -0.955 1.00 60.53 104 CYS A N 1
ATOM 849 C CA . CYS A 1 104 ? 10.370 10.454 -1.947 1.00 60.53 104 CYS A CA 1
ATOM 850 C C . CYS A 1 104 ? 11.712 10.947 -2.469 1.00 60.53 104 CYS A C 1
ATOM 852 O O . CYS A 1 104 ? 12.498 11.504 -1.698 1.00 60.53 104 CYS A O 1
ATOM 854 N N . GLU A 1 105 ? 11.980 10.749 -3.761 1.00 52.66 105 GLU A N 1
ATOM 855 C CA . GLU A 1 105 ? 13.087 11.447 -4.412 1.00 52.66 105 GLU A CA 1
ATOM 856 C C . GLU A 1 105 ? 12.816 12.958 -4.306 1.00 52.66 105 GLU A C 1
ATOM 858 O O . GLU A 1 105 ? 11.767 13.437 -4.738 1.00 52.66 105 GLU A O 1
ATOM 863 N N . LYS A 1 106 ? 13.722 13.675 -3.629 1.00 46.72 106 LYS A N 1
ATOM 864 C CA . LYS A 1 106 ? 13.696 15.137 -3.479 1.00 46.72 106 LYS A CA 1
ATOM 865 C C . LYS A 1 106 ? 14.269 15.835 -4.704 1.00 46.72 106 LYS A C 1
ATOM 867 O O . LYS A 1 106 ? 15.229 15.287 -5.290 1.00 46.72 106 LYS A O 1
#

Sequence (106 aa):
MKKANKEAMEISCVEQTDQSYNGKIQNVLHYEYDEFMNQNFFGLNIVTNDSIENRISYQFLKESNSNLLEFIEIGQVIKKEKGKDYFELTLKNGISKTFKVPDCEK

Radius of gyration: 13.74 Å; chains: 1; bounding box: 30×30×34 Å

Foldseek 3Di:
DPPVVLVVLQVLAPVPQQDWFKWFFADKAKDFDPPDPRWIKIKTWTDGPPDPVRIRMAMGTCVVCVVVVVQDDGGWMWTDDGNDQWIWTQGPVRDIDIDGGDHRDD

Secondary structure (DSSP, 8-state):
-HHHHHHHHHHHHHHHHS--EEEEEEEEEEEEE-SSS-EEEEEEEEEETT-TTSEEEEEEETTTTHHHHHH--TT-EEEE-TT-SEEEEE-TTS-EEEEEPPPPP-